Protein AF-A0A1Y3A1A3-F1 (afdb_monomer_lite)

Sequence (144 aa):
MNHFTDAELQTLSAEIDQQLSELANDPANDGITKRTGHTPKTIPSKQKQQLEQVIEQDLGIKEPADSFMKKFARAAKQDLCQEGGVLYGQWKKYGDLENEEMLKTFSGILIGMGISNALLATAVVAVSVIVIHIGIKAFCEDCQ

Secondary structure (DSSP, 8-state):
---S-HHHHHHHHHHHHHHHHHHHS-TTTHHHHHHH-----S--HHHHHHHHHHIIIII-----HHHHHHHHHHHHIIIIISTT-HHHHHHHHHSS--HHHHHHHHHHHHHHTT--HHHHHHHHHHHHHHHHHH-HHHHHHTT-

pLDDT: mean 84.51, std 13.85, range [40.34, 95.81]

Foldseek 3Di:
DALDDPVLLVVLLVVLVVVLVVLVPDPVNVVPCPPDVAQPPDQDPVLQVLQQVQCCVQVVDRDGPVRVLLVLLLLCCQQQPDDPHVNVVVCVVPVDGDSSVLLRSSLVSVVVVRRDSVSSSSNSSSSSSRPVRSDSVNSNVSND

Radius of gyration: 14.53 Å; chains: 1; bounding box: 37×38×35 Å

Structure (mmCIF, N/CA/C/O backbone):
data_AF-A0A1Y3A1A3-F1
#
_entry.id   AF-A0A1Y3A1A3-F1
#
loop_
_atom_site.group_PDB
_atom_site.id
_atom_site.type_symbol
_atom_site.label_atom_id
_atom_site.label_alt_id
_atom_site.label_comp_id
_atom_site.label_asym_id
_atom_site.label_entity_id
_atom_site.label_seq_id
_atom_site.pdbx_PDB_ins_code
_atom_site.Cartn_x
_atom_site.Cartn_y
_atom_site.Cartn_z
_atom_site.occupancy
_atom_site.B_iso_or_equiv
_atom_site.auth_seq_id
_atom_site.auth_comp_id
_atom_site.auth_asym_id
_atom_site.auth_atom_id
_atom_site.pdbx_PDB_model_num
ATOM 1 N N . MET A 1 1 ? 7.836 -8.201 -12.077 1.00 53.16 1 MET A N 1
ATOM 2 C CA . MET A 1 1 ? 9.214 -7.714 -11.836 1.00 53.16 1 MET A CA 1
ATOM 3 C C . MET A 1 1 ? 9.279 -7.291 -10.384 1.00 53.16 1 MET A C 1
ATOM 5 O O . MET A 1 1 ? 8.281 -6.777 -9.904 1.00 53.16 1 MET A O 1
ATOM 9 N N . ASN A 1 2 ? 10.381 -7.553 -9.682 1.00 66.12 2 ASN A N 1
ATOM 10 C CA . ASN A 1 2 ? 10.548 -7.044 -8.323 1.00 66.12 2 ASN A CA 1
ATOM 11 C C . ASN A 1 2 ? 11.029 -5.589 -8.418 1.00 66.12 2 ASN A C 1
ATOM 13 O O . ASN A 1 2 ? 12.058 -5.336 -9.045 1.00 66.12 2 ASN A O 1
ATOM 17 N N . HIS A 1 3 ? 10.242 -4.650 -7.896 1.00 83.06 3 HIS A N 1
ATOM 18 C CA . HIS A 1 3 ? 10.527 -3.212 -7.978 1.00 83.06 3 HIS A CA 1
ATOM 19 C C . HIS A 1 3 ? 11.403 -2.711 -6.827 1.00 83.06 3 HIS A C 1
ATOM 21 O O . HIS A 1 3 ? 11.904 -1.592 -6.886 1.00 83.06 3 HIS A O 1
ATOM 27 N N . PHE A 1 4 ? 11.611 -3.563 -5.826 1.00 88.06 4 PHE A N 1
ATOM 28 C CA . PHE A 1 4 ? 12.457 -3.323 -4.672 1.00 88.06 4 PHE A CA 1
ATOM 29 C C . PHE A 1 4 ? 13.551 -4.388 -4.609 1.00 88.06 4 PHE A C 1
ATOM 31 O O . PHE A 1 4 ? 13.387 -5.509 -5.091 1.00 88.06 4 PHE A O 1
ATOM 38 N N . THR A 1 5 ? 14.681 -4.044 -4.011 1.00 90.06 5 THR A N 1
ATOM 39 C CA . THR A 1 5 ? 15.694 -5.017 -3.597 1.00 90.06 5 THR A CA 1
ATOM 40 C C . THR A 1 5 ? 15.195 -5.840 -2.408 1.00 90.06 5 THR A C 1
ATOM 42 O O . THR A 1 5 ? 14.289 -5.424 -1.689 1.00 90.06 5 THR A O 1
ATOM 45 N N . ASP A 1 6 ? 15.812 -6.992 -2.148 1.00 89.69 6 ASP A N 1
ATOM 46 C CA . ASP A 1 6 ? 15.429 -7.840 -1.008 1.00 89.69 6 ASP A CA 1
ATOM 47 C C . ASP A 1 6 ? 15.576 -7.103 0.339 1.00 89.69 6 ASP A C 1
ATOM 49 O O . ASP A 1 6 ? 14.746 -7.250 1.232 1.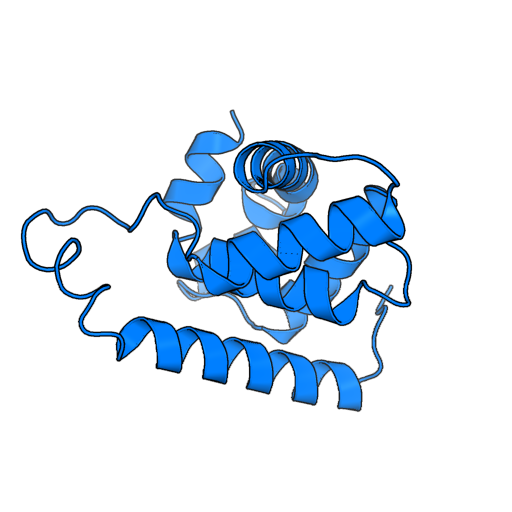00 89.69 6 ASP A O 1
ATOM 53 N N . ALA A 1 7 ? 16.590 -6.240 0.471 1.00 89.62 7 ALA A N 1
ATOM 54 C CA . ALA A 1 7 ? 16.787 -5.415 1.665 1.00 89.62 7 ALA A CA 1
ATOM 55 C C . ALA A 1 7 ? 15.687 -4.348 1.835 1.00 89.62 7 ALA A C 1
ATOM 57 O O . ALA A 1 7 ? 15.241 -4.074 2.953 1.00 89.62 7 ALA A O 1
ATOM 58 N N . GLU A 1 8 ? 15.228 -3.753 0.731 1.00 91.56 8 GLU A N 1
ATOM 59 C CA . GLU A 1 8 ? 14.098 -2.820 0.746 1.00 91.56 8 GLU A CA 1
ATOM 60 C C . GLU A 1 8 ? 12.794 -3.545 1.077 1.00 91.56 8 GLU A C 1
ATOM 62 O O . GLU A 1 8 ? 12.040 -3.056 1.909 1.00 91.56 8 GLU A O 1
ATOM 67 N N . LEU A 1 9 ? 12.553 -4.734 0.514 1.00 91.44 9 LEU A N 1
ATOM 68 C CA . LEU A 1 9 ? 11.376 -5.542 0.846 1.00 91.44 9 LEU A CA 1
ATOM 69 C C . LEU A 1 9 ? 11.304 -5.861 2.341 1.00 91.44 9 LEU A C 1
ATOM 71 O O . LEU A 1 9 ? 10.253 -5.679 2.949 1.00 91.44 9 LEU A O 1
ATOM 75 N N . GLN A 1 10 ? 12.421 -6.262 2.951 1.00 91.69 10 GLN A N 1
ATOM 76 C CA . GLN A 1 10 ? 12.480 -6.516 4.393 1.00 91.69 10 GLN A CA 1
ATOM 77 C C . GLN A 1 10 ? 12.182 -5.256 5.210 1.00 91.69 10 GLN A C 1
ATOM 79 O O . GLN A 1 10 ? 11.430 -5.307 6.184 1.00 91.69 10 GLN A O 1
ATOM 84 N N . THR A 1 11 ? 12.741 -4.118 4.797 1.00 94.62 11 THR A N 1
ATOM 85 C CA . THR A 1 11 ? 12.523 -2.833 5.473 1.00 94.62 11 THR A CA 1
ATOM 86 C C . THR A 1 11 ? 11.059 -2.402 5.386 1.00 94.62 11 THR A C 1
ATOM 88 O O . THR A 1 11 ? 10.454 -2.059 6.399 1.00 94.62 11 THR A O 1
ATOM 91 N N . LEU A 1 12 ? 10.468 -2.470 4.194 1.00 94.69 12 LEU A N 1
ATOM 92 C CA . LEU A 1 12 ? 9.078 -2.086 3.958 1.00 94.69 12 LEU A CA 1
ATOM 93 C C . LEU A 1 12 ? 8.098 -3.057 4.627 1.00 94.69 12 LEU A C 1
ATOM 95 O O . LEU A 1 12 ? 7.069 -2.626 5.137 1.00 94.69 12 LEU A O 1
ATOM 99 N N . SER A 1 13 ? 8.425 -4.352 4.680 1.00 92.94 13 SER A N 1
ATOM 100 C CA . SER A 1 13 ? 7.646 -5.340 5.432 1.00 92.94 13 SER A CA 1
ATOM 101 C C . SER A 1 13 ? 7.608 -4.990 6.918 1.00 92.94 13 SER A C 1
ATOM 103 O O . SER A 1 13 ? 6.532 -4.946 7.509 1.00 92.94 13 SER A O 1
ATOM 105 N N . ALA A 1 14 ? 8.764 -4.681 7.512 1.00 93.44 14 ALA A N 1
ATOM 106 C CA . ALA A 1 14 ? 8.833 -4.263 8.909 1.00 93.44 14 ALA A CA 1
ATOM 107 C C . ALA A 1 14 ? 8.062 -2.954 9.159 1.00 93.44 14 ALA A C 1
ATOM 109 O O . ALA A 1 14 ? 7.442 -2.792 10.209 1.00 93.44 14 ALA A O 1
ATOM 110 N N . GLU A 1 15 ? 8.062 -2.032 8.191 1.00 94.81 15 GLU A N 1
ATOM 111 C CA . GLU A 1 15 ? 7.278 -0.799 8.275 1.00 94.81 15 GLU A CA 1
ATOM 112 C C . GLU A 1 15 ? 5.764 -1.070 8.256 1.00 94.81 15 GLU A C 1
ATOM 114 O O . GLU A 1 15 ? 5.032 -0.477 9.052 1.00 94.81 15 GLU A O 1
ATOM 119 N N . ILE A 1 16 ? 5.289 -1.986 7.403 1.00 93.00 16 ILE A N 1
ATOM 120 C CA . ILE A 1 16 ? 3.883 -2.424 7.387 1.00 93.00 16 ILE A CA 1
ATOM 121 C C . ILE A 1 16 ? 3.497 -2.997 8.755 1.00 93.00 16 ILE A C 1
ATOM 123 O O . ILE A 1 16 ? 2.512 -2.549 9.348 1.00 93.00 16 ILE A O 1
ATOM 127 N N . ASP A 1 17 ? 4.297 -3.924 9.288 1.00 92.50 17 ASP A N 1
ATOM 128 C CA . ASP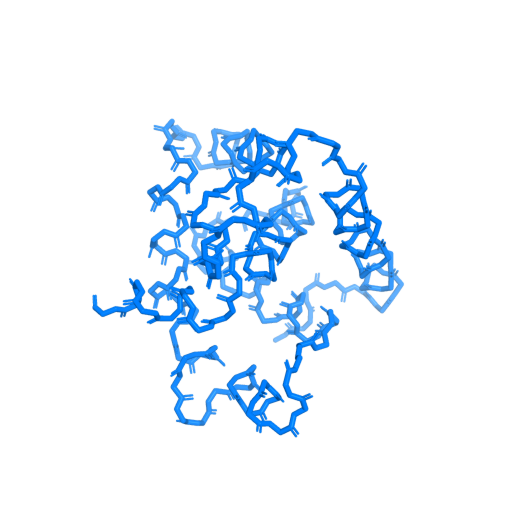 A 1 17 ? 4.043 -4.559 10.587 1.00 92.50 17 ASP A CA 1
ATOM 129 C C . ASP A 1 17 ? 4.007 -3.534 11.725 1.00 92.50 17 ASP A C 1
ATOM 131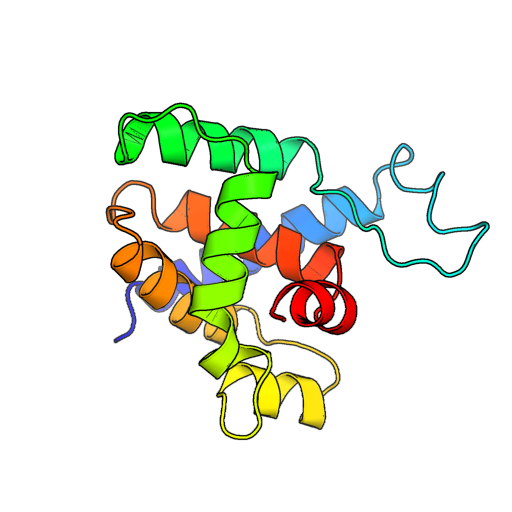 O O . ASP A 1 17 ? 3.118 -3.564 12.584 1.00 92.50 17 ASP A O 1
ATOM 135 N N . GLN A 1 18 ? 4.942 -2.580 11.715 1.00 93.25 18 GLN A N 1
ATOM 136 C CA . GLN A 1 18 ? 4.970 -1.496 12.687 1.00 93.25 18 GLN A CA 1
ATOM 137 C C . GLN A 1 18 ? 3.692 -0.652 12.611 1.00 93.25 18 GLN A C 1
ATOM 139 O O . GLN A 1 18 ? 3.061 -0.411 13.640 1.00 93.25 18 GLN A O 1
ATOM 144 N N . GLN A 1 19 ? 3.284 -0.215 11.417 1.00 93.25 19 GLN A N 1
ATOM 145 C CA . GLN A 1 19 ? 2.098 0.629 11.257 1.00 93.25 19 GLN A CA 1
ATOM 146 C C . GLN A 1 19 ? 0.801 -0.110 11.620 1.00 93.25 19 GLN A C 1
ATOM 148 O O . GLN A 1 19 ? -0.100 0.489 12.209 1.00 93.25 19 GLN A O 1
ATOM 153 N N . LEU A 1 20 ? 0.699 -1.408 11.329 1.00 89.75 20 LEU A N 1
ATOM 154 C CA . LEU A 1 20 ? -0.432 -2.232 11.764 1.00 89.75 20 LEU A CA 1
ATOM 155 C C . LEU A 1 20 ? -0.472 -2.389 13.286 1.00 89.75 20 LEU A C 1
ATOM 157 O O . LEU A 1 20 ? -1.542 -2.288 13.886 1.00 89.75 20 LEU A O 1
ATOM 161 N N . SER A 1 21 ? 0.687 -2.584 13.918 1.00 88.94 21 SER A N 1
ATOM 162 C CA . SER A 1 21 ? 0.803 -2.636 15.376 1.00 88.94 21 SER A CA 1
ATOM 163 C C . SER A 1 21 ? 0.409 -1.303 16.021 1.00 88.94 21 SER A C 1
ATOM 165 O O . SER A 1 21 ? -0.348 -1.289 16.991 1.00 88.94 21 SER A O 1
ATOM 167 N N . GLU A 1 22 ? 0.842 -0.171 15.457 1.00 88.44 22 GLU A N 1
ATOM 168 C CA . GLU A 1 22 ? 0.411 1.168 15.887 1.00 88.44 22 GLU A CA 1
ATOM 169 C C . GLU A 1 22 ? -1.121 1.301 15.824 1.00 88.44 22 GLU A C 1
ATOM 171 O O . GLU A 1 22 ? -1.737 1.727 16.799 1.00 88.44 22 GLU A O 1
ATOM 176 N N . LEU A 1 23 ? -1.748 0.869 14.723 1.00 86.25 23 LEU A N 1
ATOM 177 C CA . LEU A 1 23 ? -3.206 0.916 14.549 1.00 86.25 23 LEU A CA 1
ATOM 178 C C . LEU A 1 23 ? -3.968 0.002 15.513 1.00 86.25 23 LEU A C 1
ATOM 180 O O . LEU A 1 23 ? -5.072 0.353 15.932 1.00 86.25 23 LEU A O 1
ATOM 184 N N . ALA A 1 24 ? -3.414 -1.165 15.845 1.00 81.62 24 ALA A N 1
ATOM 185 C CA . ALA A 1 24 ? -4.020 -2.106 16.785 1.00 81.62 24 ALA A CA 1
ATOM 186 C C . ALA A 1 24 ? -3.970 -1.600 18.235 1.00 81.62 24 ALA A C 1
ATOM 188 O O . ALA A 1 24 ? -4.839 -1.938 19.037 1.00 81.62 24 ALA A O 1
ATOM 189 N N . ASN A 1 25 ? -2.966 -0.785 18.562 1.00 79.50 25 ASN A N 1
ATOM 190 C CA . ASN A 1 25 ? -2.771 -0.210 19.891 1.00 79.50 25 ASN A CA 1
ATOM 191 C C . ASN A 1 25 ? -3.352 1.208 20.032 1.00 79.50 25 ASN A C 1
ATOM 193 O O . ASN A 1 25 ? -3.261 1.787 21.115 1.00 79.50 25 ASN A O 1
ATOM 197 N N . ASP A 1 26 ? -3.947 1.772 18.976 1.00 72.88 26 ASP A N 1
ATOM 198 C CA . ASP A 1 26 ? -4.569 3.093 19.023 1.00 72.88 26 ASP A CA 1
ATOM 199 C C . ASP A 1 26 ? -5.937 3.027 19.742 1.00 72.88 26 ASP A C 1
ATOM 201 O O . ASP A 1 26 ? -6.893 2.434 19.223 1.00 72.88 26 ASP A O 1
ATOM 205 N N . PRO A 1 27 ? -6.086 3.663 20.922 1.00 60.91 27 PRO A N 1
ATOM 206 C CA . PRO A 1 27 ? -7.344 3.673 21.665 1.00 60.91 27 PRO A CA 1
ATOM 207 C C . PRO A 1 27 ? -8.484 4.395 20.927 1.00 60.91 27 PRO A C 1
ATOM 209 O O . PRO A 1 27 ? -9.650 4.160 21.245 1.00 60.91 27 PRO A O 1
ATOM 212 N N . ALA A 1 28 ? -8.188 5.242 19.931 1.00 60.28 28 ALA A N 1
ATOM 213 C CA . ALA A 1 28 ? -9.200 5.842 19.060 1.00 60.28 28 ALA A CA 1
ATOM 214 C C . ALA A 1 28 ? -9.790 4.836 18.053 1.00 60.28 28 ALA A C 1
ATOM 216 O O . ALA A 1 28 ? -10.903 5.035 17.565 1.00 60.28 28 ALA A O 1
ATOM 217 N N . ASN A 1 29 ? -9.082 3.736 17.781 1.00 57.62 29 ASN A N 1
ATOM 218 C CA . ASN A 1 29 ? -9.505 2.664 16.878 1.00 57.62 29 ASN A CA 1
ATOM 219 C C . ASN A 1 29 ? -10.330 1.577 17.604 1.00 57.62 29 ASN A C 1
ATOM 221 O O . ASN A 1 29 ? -11.183 0.911 17.015 1.00 57.62 29 ASN A O 1
ATOM 225 N N . ASP A 1 30 ? -10.140 1.456 18.922 1.00 45.50 30 ASP A N 1
ATOM 226 C CA . ASP A 1 30 ? -10.794 0.479 19.810 1.00 45.50 30 ASP A CA 1
ATOM 227 C C . ASP A 1 30 ? -12.304 0.776 20.038 1.00 45.50 30 ASP A C 1
ATOM 229 O O . ASP A 1 30 ? -13.051 -0.032 20.598 1.00 45.50 30 ASP A O 1
ATOM 233 N N . GLY A 1 31 ? -12.789 1.937 19.570 1.00 42.97 31 GLY A N 1
ATOM 234 C CA . GLY A 1 31 ? -14.179 2.385 19.714 1.00 42.97 31 GLY A CA 1
ATOM 235 C C . GLY A 1 31 ? -15.183 1.792 18.713 1.00 42.97 31 GLY A C 1
ATOM 236 O O . GLY A 1 31 ? -16.380 1.764 19.009 1.00 42.97 31 GLY A O 1
ATOM 237 N N . ILE A 1 32 ? -14.733 1.297 17.551 1.00 45.75 32 ILE A N 1
ATOM 238 C CA . ILE A 1 32 ? -15.621 0.780 16.484 1.00 45.75 32 ILE A CA 1
ATOM 239 C C . ILE A 1 32 ? -15.652 -0.758 16.463 1.00 45.75 32 ILE A C 1
ATOM 241 O O . ILE A 1 32 ? -16.704 -1.362 16.231 1.00 45.75 32 ILE A O 1
ATOM 245 N N . THR A 1 33 ? -14.536 -1.412 16.783 1.00 44.56 33 THR A N 1
ATOM 246 C CA . THR A 1 33 ? -14.350 -2.864 16.622 1.00 44.56 33 THR A CA 1
ATOM 247 C C . THR A 1 33 ? -14.993 -3.707 17.727 1.00 44.56 33 THR A C 1
ATOM 249 O O . THR A 1 33 ? -15.513 -4.786 17.443 1.00 44.56 33 THR A O 1
ATOM 252 N N . LYS A 1 34 ? -15.066 -3.227 18.978 1.00 40.34 34 LYS A N 1
ATOM 253 C CA . LYS A 1 34 ? -15.591 -4.039 20.099 1.00 40.34 34 LYS A CA 1
ATOM 254 C C . LYS A 1 34 ? -17.115 -4.198 20.154 1.00 40.34 34 LYS A C 1
ATOM 256 O O . LYS A 1 34 ? -17.591 -5.048 20.902 1.00 40.34 34 LYS A O 1
ATOM 261 N N . ARG A 1 35 ? -17.904 -3.416 19.403 1.00 41.47 35 ARG A N 1
ATOM 262 C CA . ARG A 1 35 ? -19.378 -3.405 19.558 1.00 41.47 35 ARG A CA 1
ATOM 263 C C . ARG A 1 35 ? -20.199 -3.985 18.412 1.00 41.47 35 ARG A C 1
ATOM 265 O O . ARG A 1 35 ? -21.382 -4.218 18.633 1.00 41.47 35 ARG A O 1
ATOM 272 N N . THR A 1 36 ? -19.642 -4.221 17.221 1.00 41.06 36 THR A N 1
ATOM 273 C CA . THR A 1 36 ? -20.496 -4.532 16.053 1.00 41.06 36 THR A CA 1
ATOM 274 C C . THR A 1 36 ? -20.027 -5.655 15.131 1.00 41.06 36 THR A C 1
ATOM 276 O O . THR A 1 36 ? -20.755 -5.963 14.191 1.00 41.06 36 THR A O 1
ATOM 279 N N . GLY A 1 37 ? -18.872 -6.294 15.355 1.00 44.56 37 GLY A N 1
ATOM 280 C CA . GLY A 1 37 ? -18.395 -7.368 14.465 1.00 44.56 37 GLY A CA 1
ATOM 281 C C . GLY A 1 37 ? -18.177 -6.926 13.009 1.00 44.56 37 GLY A C 1
ATOM 282 O O . GLY A 1 37 ? -18.090 -7.768 12.121 1.00 44.56 37 GLY A O 1
ATOM 283 N N . HIS A 1 38 ? -18.115 -5.615 12.761 1.00 45.53 38 HIS A N 1
ATOM 284 C CA . HIS A 1 38 ? -17.840 -5.036 11.455 1.00 45.53 38 HIS A CA 1
ATOM 285 C C . HIS A 1 38 ? -16.344 -4.750 11.341 1.00 45.53 38 HIS A C 1
ATOM 287 O O . HIS A 1 38 ? -15.752 -4.138 12.232 1.00 45.53 38 HIS A O 1
ATOM 293 N N . THR A 1 39 ? -15.741 -5.189 10.238 1.00 54.38 39 THR A N 1
ATOM 294 C CA . THR A 1 39 ? -14.401 -4.756 9.846 1.00 54.38 39 THR A CA 1
ATOM 295 C C . THR A 1 39 ? -14.375 -3.230 9.692 1.00 54.38 39 THR A C 1
ATOM 297 O O . THR A 1 39 ? -15.364 -2.653 9.219 1.00 54.38 39 THR A O 1
ATOM 300 N N . PRO A 1 40 ? -13.285 -2.549 10.088 1.00 60.19 40 PRO A N 1
ATOM 301 C CA . PRO A 1 40 ? -13.139 -1.119 9.852 1.00 60.19 40 PRO A CA 1
ATOM 302 C C . PRO A 1 40 ? -13.235 -0.841 8.347 1.00 60.19 40 PRO A C 1
ATOM 304 O O . PRO A 1 40 ? -12.362 -1.226 7.582 1.00 60.19 40 PRO A O 1
ATOM 307 N N . LYS A 1 41 ? -14.308 -0.189 7.889 1.00 65.19 41 LYS A N 1
ATOM 308 C CA . LYS A 1 41 ? -14.454 0.205 6.472 1.00 65.19 41 LYS A CA 1
ATOM 309 C C . LYS A 1 41 ? -13.738 1.516 6.138 1.00 65.19 41 LYS A C 1
ATOM 311 O O . LYS A 1 41 ? -13.841 2.011 5.022 1.00 65.19 41 LYS A O 1
ATOM 316 N N . THR A 1 42 ? -13.073 2.121 7.114 1.00 80.75 42 THR A N 1
ATOM 317 C CA . THR A 1 42 ? -12.484 3.454 7.001 1.00 80.75 42 THR A CA 1
ATOM 318 C C . THR A 1 42 ? -10.974 3.374 6.864 1.00 80.75 42 THR A C 1
ATOM 320 O O . THR A 1 42 ? -10.311 2.706 7.653 1.00 80.75 42 THR A O 1
ATOM 323 N N . ILE A 1 43 ? -10.435 4.115 5.896 1.00 85.31 43 ILE A N 1
ATOM 324 C CA . ILE A 1 43 ? -8.995 4.331 5.739 1.00 85.31 43 ILE A CA 1
ATOM 3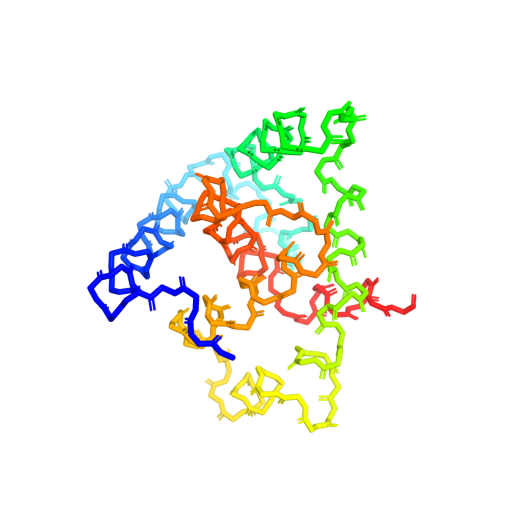25 C C . ILE A 1 43 ? -8.466 5.044 6.996 1.00 85.31 43 ILE A C 1
ATOM 327 O O . ILE A 1 43 ? -9.008 6.100 7.348 1.00 85.31 43 ILE A O 1
ATOM 331 N N . PRO A 1 44 ? -7.418 4.534 7.669 1.00 88.31 44 PRO A N 1
ATOM 332 C CA . PRO A 1 44 ? -6.870 5.220 8.827 1.00 88.31 44 PRO A CA 1
ATOM 333 C C . PRO A 1 44 ? -6.210 6.550 8.438 1.00 88.31 44 PRO A C 1
ATOM 335 O O . PRO A 1 44 ? -5.620 6.695 7.365 1.00 88.31 44 PRO A O 1
ATOM 338 N N . SER A 1 45 ? -6.302 7.542 9.327 1.00 88.75 45 SER A N 1
ATOM 339 C CA . SER A 1 45 ? -5.942 8.938 9.036 1.00 88.75 45 SER A CA 1
ATOM 340 C C . SER A 1 45 ? -4.502 9.122 8.548 1.00 88.75 45 SER A C 1
ATOM 342 O O . SER A 1 45 ? -4.266 9.932 7.654 1.00 88.75 45 SER A O 1
ATOM 344 N N . LYS A 1 46 ? -3.548 8.360 9.104 1.00 90.44 46 LYS A N 1
ATOM 345 C CA . LYS A 1 46 ? -2.128 8.414 8.720 1.00 90.44 46 LYS A CA 1
ATOM 346 C C . LYS A 1 46 ? -1.941 7.978 7.266 1.00 90.44 46 LYS A C 1
ATOM 348 O O . LYS A 1 46 ? -1.400 8.739 6.468 1.00 90.44 46 LYS A O 1
ATOM 353 N N . GLN A 1 47 ? -2.465 6.809 6.903 1.00 93.75 47 GLN A N 1
ATOM 354 C CA . GLN A 1 47 ? -2.357 6.280 5.543 1.00 93.75 47 GLN A CA 1
ATOM 355 C C . GLN A 1 47 ? -3.159 7.120 4.546 1.00 93.75 47 GLN A C 1
ATOM 357 O O . GLN A 1 47 ? -2.699 7.330 3.427 1.00 93.75 47 GLN A O 1
ATOM 362 N N . LYS A 1 48 ? -4.307 7.677 4.959 1.00 92.19 48 LYS A N 1
ATOM 363 C CA . LYS A 1 48 ? -5.064 8.642 4.151 1.00 92.19 48 LYS A CA 1
ATOM 364 C C . LYS A 1 48 ? -4.207 9.847 3.760 1.00 92.19 48 LYS A C 1
ATOM 366 O O . LYS A 1 48 ? -4.109 10.162 2.579 1.00 92.19 48 LYS A O 1
ATOM 371 N N . GLN A 1 49 ? -3.572 10.492 4.740 1.00 92.56 49 GLN A N 1
ATOM 372 C CA . GLN A 1 49 ? -2.724 11.662 4.501 1.00 92.56 49 GLN A CA 1
ATOM 373 C C . GLN A 1 49 ? -1.505 11.321 3.640 1.00 92.56 49 GLN A C 1
ATOM 375 O O . GLN A 1 49 ? -1.193 12.068 2.718 1.00 92.56 49 GLN A O 1
ATOM 380 N N . GLN A 1 50 ? -0.839 10.195 3.916 1.00 93.56 50 GLN A N 1
ATOM 381 C CA . GLN A 1 50 ? 0.306 9.740 3.123 1.00 93.56 50 GLN A CA 1
ATOM 382 C C . GLN A 1 50 ? -0.082 9.517 1.660 1.00 93.56 50 GLN A C 1
ATOM 384 O O . GLN A 1 50 ? 0.611 9.982 0.759 1.00 93.56 50 GLN A O 1
ATOM 389 N N . LEU A 1 51 ? -1.208 8.845 1.418 1.00 92.88 51 LEU A N 1
ATOM 390 C CA . LEU A 1 51 ? -1.652 8.531 0.068 1.00 92.88 51 LEU A CA 1
ATOM 391 C C . LEU A 1 51 ? -2.065 9.791 -0.700 1.00 92.88 51 LEU A C 1
ATOM 393 O O . LEU A 1 51 ? -1.646 9.968 -1.838 1.00 92.88 51 LEU A O 1
ATOM 397 N N . GLU A 1 52 ? -2.816 10.700 -0.073 1.00 94.25 52 GLU A N 1
ATOM 398 C CA . GLU A 1 52 ? -3.194 11.986 -0.681 1.00 94.25 52 GLU A CA 1
ATOM 399 C C . GLU A 1 52 ? -1.967 12.844 -1.022 1.00 94.25 52 GLU A C 1
ATOM 401 O O . GLU A 1 52 ? -1.920 13.437 -2.099 1.00 94.25 52 GLU A O 1
ATOM 406 N N . GLN A 1 53 ? -0.946 12.860 -0.156 1.00 94.19 53 GLN A N 1
ATOM 407 C CA . GLN A 1 53 ? 0.318 13.547 -0.433 1.00 94.19 53 GLN A CA 1
ATOM 408 C C . GLN A 1 53 ? 1.056 12.938 -1.624 1.00 94.19 53 GLN A C 1
ATOM 410 O O . GLN A 1 53 ? 1.512 13.686 -2.486 1.00 94.19 53 GLN A O 1
ATOM 415 N N . VAL A 1 54 ? 1.156 11.607 -1.696 1.00 93.31 54 VAL A N 1
ATOM 416 C CA . VAL A 1 54 ? 1.794 10.938 -2.837 1.00 93.31 54 VAL A CA 1
ATOM 417 C C . VAL A 1 54 ? 1.050 11.260 -4.130 1.00 93.31 54 VAL A C 1
ATOM 419 O O . VAL A 1 54 ? 1.677 11.636 -5.114 1.00 93.31 54 VAL A O 1
ATOM 422 N N . ILE A 1 55 ? -0.280 11.169 -4.130 1.00 92.06 55 ILE A N 1
ATOM 423 C CA . ILE A 1 55 ? -1.088 11.453 -5.318 1.00 92.06 55 ILE A CA 1
ATOM 424 C C . ILE A 1 55 ? -0.894 12.903 -5.784 1.00 92.06 55 ILE A C 1
ATOM 426 O O . ILE A 1 55 ? -0.679 13.140 -6.972 1.00 92.06 55 ILE A O 1
ATOM 430 N N . GLU A 1 56 ? -0.926 13.872 -4.865 1.00 93.88 56 GLU A N 1
ATOM 431 C CA . GLU A 1 56 ? -0.724 15.280 -5.215 1.00 93.88 56 GLU A CA 1
ATOM 432 C C . GLU A 1 56 ? 0.688 15.542 -5.750 1.00 93.88 56 GLU A C 1
ATOM 434 O O . GLU A 1 56 ? 0.838 16.237 -6.755 1.00 93.88 56 GLU A O 1
ATOM 439 N N . GLN A 1 57 ? 1.715 14.978 -5.111 1.00 93.12 57 GLN A N 1
ATOM 440 C CA . GLN A 1 57 ? 3.111 15.199 -5.492 1.00 93.12 57 GLN A CA 1
ATOM 441 C C . GLN A 1 57 ? 3.485 14.523 -6.809 1.00 93.12 57 GLN A C 1
ATOM 443 O O . GLN A 1 57 ? 4.249 15.090 -7.587 1.00 93.12 57 GLN A O 1
ATOM 448 N N . ASP A 1 58 ? 2.963 13.325 -7.051 1.00 91.19 58 ASP A N 1
ATOM 449 C CA . ASP A 1 58 ? 3.422 12.480 -8.146 1.00 91.19 58 ASP A CA 1
ATOM 450 C C . ASP A 1 58 ? 2.541 12.586 -9.391 1.00 91.19 58 ASP A C 1
ATOM 452 O O . ASP A 1 58 ? 3.030 12.700 -10.513 1.00 91.19 58 ASP A O 1
ATOM 456 N N . LEU A 1 59 ? 1.221 12.607 -9.188 1.00 88.38 59 LEU A N 1
ATOM 457 C CA . LEU A 1 59 ? 0.242 12.675 -10.272 1.00 88.38 59 LEU A CA 1
ATOM 458 C C . LEU A 1 59 ? -0.211 14.115 -10.554 1.00 88.38 59 LEU A C 1
ATOM 460 O O . LEU A 1 59 ? -0.909 14.355 -11.540 1.00 88.38 59 LEU A O 1
ATOM 464 N N . GLY A 1 60 ? 0.153 15.079 -9.698 1.00 89.56 60 GLY A N 1
ATOM 465 C CA . GLY A 1 60 ? -0.217 16.489 -9.852 1.00 89.56 60 GLY A CA 1
ATOM 466 C C . GLY A 1 60 ? -1.717 16.758 -9.695 1.00 89.56 60 GLY A C 1
ATOM 467 O O . GLY A 1 60 ? -2.206 17.803 -10.130 1.00 89.56 60 GLY A O 1
ATOM 468 N N . ILE A 1 61 ? -2.465 15.818 -9.108 1.00 89.00 61 ILE A N 1
ATOM 469 C CA . ILE A 1 61 ? -3.915 15.912 -8.918 1.00 89.00 61 ILE A CA 1
ATOM 470 C C . ILE A 1 61 ? -4.274 15.864 -7.436 1.00 89.00 61 ILE A C 1
ATOM 472 O O . ILE A 1 61 ? -3.709 15.099 -6.664 1.00 89.00 61 ILE A O 1
ATOM 476 N N . LYS A 1 62 ? -5.283 16.642 -7.041 1.00 88.94 62 LYS A N 1
ATOM 477 C CA . LYS A 1 62 ? -5.909 16.512 -5.721 1.00 88.94 62 LYS A CA 1
ATOM 478 C C . LYS A 1 62 ? -7.025 15.484 -5.800 1.00 88.94 62 LYS A C 1
ATOM 480 O O . LYS A 1 62 ? -8.172 15.825 -6.083 1.00 88.94 62 LYS A O 1
ATOM 485 N N . GLU A 1 63 ? -6.672 14.223 -5.594 1.00 91.50 63 GLU A N 1
ATOM 486 C CA . GLU A 1 63 ? -7.624 13.119 -5.500 1.00 91.50 63 GLU A CA 1
ATOM 487 C C . GLU A 1 63 ? -7.729 12.621 -4.044 1.00 91.50 63 GLU A C 1
ATOM 489 O O . GLU A 1 63 ? -6.700 12.356 -3.426 1.00 91.50 63 GLU A O 1
ATOM 494 N N . PRO A 1 64 ? -8.949 12.455 -3.492 1.00 93.00 64 PRO A N 1
ATOM 495 C CA . PRO A 1 64 ? -9.138 11.852 -2.173 1.00 93.00 64 PRO A CA 1
ATOM 496 C C . PRO A 1 64 ? -8.652 10.399 -2.118 1.00 93.00 64 PRO A C 1
ATOM 498 O O . PRO A 1 64 ? -8.910 9.632 -3.053 1.00 93.00 64 PRO A O 1
ATOM 501 N N . ALA A 1 65 ? -8.077 9.984 -0.982 1.00 91.81 65 ALA A N 1
ATOM 502 C CA . ALA A 1 65 ? -7.592 8.610 -0.787 1.00 91.81 65 ALA A CA 1
ATOM 503 C C . ALA A 1 65 ? -8.665 7.551 -1.092 1.00 91.81 65 ALA A C 1
ATOM 505 O O . ALA A 1 65 ? -8.383 6.554 -1.749 1.00 91.81 65 ALA A O 1
ATOM 506 N N . ASP A 1 66 ? -9.915 7.785 -0.682 1.00 90.75 66 ASP A N 1
ATOM 507 C CA . ASP A 1 66 ? -11.039 6.871 -0.925 1.00 90.75 66 ASP A CA 1
ATOM 508 C C . ASP A 1 66 ? -11.305 6.643 -2.427 1.00 90.75 66 ASP A C 1
ATOM 510 O O . ASP A 1 66 ? -11.649 5.540 -2.855 1.00 90.75 66 ASP A O 1
ATOM 514 N N . SER A 1 67 ? -11.140 7.685 -3.250 1.00 91.38 67 SER A N 1
ATOM 515 C CA . SER A 1 67 ? -11.299 7.597 -4.709 1.00 91.38 67 SER A CA 1
ATOM 516 C C . SER A 1 67 ? -10.142 6.827 -5.339 1.00 91.38 67 SER A C 1
ATOM 518 O O . SER A 1 67 ? -10.361 5.935 -6.164 1.00 91.38 67 SER A O 1
ATOM 520 N N . PHE A 1 68 ? -8.917 7.112 -4.899 1.00 93.50 68 PHE A N 1
ATOM 521 C CA . PHE A 1 68 ? -7.736 6.396 -5.361 1.00 93.50 68 PHE A CA 1
ATOM 522 C C . PHE A 1 68 ? -7.795 4.910 -4.996 1.00 93.50 68 PHE A C 1
ATOM 524 O O . PHE A 1 68 ? -7.591 4.062 -5.862 1.00 93.50 68 PHE A O 1
ATOM 531 N N . MET A 1 69 ? -8.162 4.576 -3.755 1.00 93.25 69 MET A N 1
ATOM 532 C CA . MET A 1 69 ? -8.280 3.189 -3.300 1.00 93.25 69 MET A CA 1
ATOM 533 C C . MET A 1 69 ? -9.322 2.401 -4.097 1.00 93.25 69 MET A C 1
ATOM 535 O O . MET A 1 69 ? -9.104 1.224 -4.359 1.00 93.25 69 MET A O 1
ATOM 539 N N . LYS A 1 70 ? -10.401 3.034 -4.579 1.00 91.00 70 LYS A N 1
ATOM 540 C CA . LYS A 1 70 ? -11.353 2.390 -5.506 1.00 91.00 70 LYS A CA 1
ATOM 541 C C . LYS A 1 70 ? -10.731 2.068 -6.863 1.00 91.00 70 LYS A C 1
ATOM 543 O O . LYS A 1 70 ? -11.011 1.016 -7.436 1.00 91.00 70 LYS A O 1
ATOM 548 N N . LYS A 1 71 ? -9.897 2.959 -7.408 1.00 92.50 71 LYS A N 1
ATOM 549 C CA . LYS A 1 71 ? -9.159 2.689 -8.655 1.00 92.50 71 LYS A CA 1
ATOM 550 C C . LYS A 1 71 ? -8.132 1.581 -8.444 1.00 92.50 71 LYS A C 1
ATOM 552 O O . LYS A 1 71 ? -8.060 0.664 -9.257 1.00 92.50 71 LYS A O 1
ATOM 557 N N . PHE A 1 72 ? -7.407 1.642 -7.331 1.00 93.38 72 PHE A N 1
ATOM 558 C CA . PHE A 1 72 ? -6.452 0.620 -6.934 1.00 93.38 72 PHE A CA 1
ATOM 559 C C . PHE A 1 72 ? -7.133 -0.744 -6.763 1.00 93.38 72 PHE A C 1
ATOM 561 O O . PHE A 1 72 ? -6.667 -1.718 -7.334 1.00 93.38 72 PHE A O 1
ATOM 568 N N . ALA A 1 73 ? -8.285 -0.815 -6.091 1.00 91.06 73 ALA A N 1
ATOM 569 C CA . ALA A 1 73 ? -9.066 -2.043 -5.932 1.00 91.06 73 ALA A CA 1
ATOM 570 C C . ALA A 1 73 ? -9.442 -2.674 -7.279 1.00 91.06 73 ALA A C 1
ATOM 572 O O . ALA A 1 73 ? -9.267 -3.874 -7.485 1.00 91.06 73 ALA A O 1
ATOM 573 N N . ARG A 1 74 ? -9.872 -1.856 -8.248 1.00 91.25 74 ARG A N 1
ATOM 574 C CA . ARG A 1 74 ? -10.158 -2.323 -9.614 1.00 91.25 74 ARG A CA 1
ATOM 575 C C . ARG A 1 74 ? -8.918 -2.874 -10.313 1.00 91.25 74 ARG A C 1
ATOM 577 O O . ARG A 1 74 ? -9.029 -3.889 -10.993 1.00 91.25 74 ARG A O 1
ATOM 584 N N . ALA A 1 75 ? -7.766 -2.227 -10.145 1.00 91.62 75 ALA A N 1
ATOM 585 C CA . ALA A 1 75 ? -6.506 -2.680 -10.726 1.00 91.62 75 ALA A CA 1
ATOM 586 C C . ALA A 1 75 ? -5.979 -3.957 -10.043 1.00 91.62 75 ALA A C 1
ATOM 588 O O . ALA A 1 75 ? -5.531 -4.874 -10.719 1.00 91.62 75 ALA A O 1
ATOM 589 N N . ALA A 1 76 ? -6.122 -4.058 -8.720 1.00 91.44 76 ALA A N 1
ATOM 590 C CA . ALA A 1 76 ? -5.717 -5.204 -7.911 1.00 91.44 76 ALA A CA 1
ATOM 591 C C . ALA A 1 76 ? -6.682 -6.396 -8.000 1.00 91.44 76 ALA A C 1
ATOM 593 O O . ALA A 1 76 ? -6.361 -7.485 -7.528 1.00 91.44 76 ALA A O 1
ATOM 594 N N . LYS A 1 77 ? -7.873 -6.217 -8.587 1.00 90.94 77 LYS A N 1
ATOM 595 C CA . LYS A 1 77 ? -8.949 -7.220 -8.615 1.00 90.94 77 LYS A CA 1
ATOM 596 C C . LYS A 1 77 ? -8.481 -8.581 -9.125 1.00 90.94 77 LYS A C 1
ATOM 598 O O . LYS A 1 77 ? -8.855 -9.594 -8.539 1.00 90.94 77 LYS A O 1
ATOM 603 N N . GLN A 1 78 ? -7.698 -8.601 -10.203 1.00 89.12 78 GLN A N 1
ATOM 604 C CA . GLN A 1 78 ? -7.223 -9.847 -10.810 1.00 89.12 78 GLN A CA 1
ATOM 605 C C . GLN A 1 78 ? -6.260 -10.598 -9.886 1.00 89.12 78 GLN A C 1
ATOM 607 O O . GLN A 1 78 ? -6.393 -11.807 -9.726 1.00 89.12 78 GLN A O 1
ATOM 612 N N . ASP A 1 79 ? -5.349 -9.883 -9.227 1.00 89.62 79 ASP A N 1
ATOM 613 C CA . ASP A 1 79 ? -4.325 -10.488 -8.375 1.00 89.62 79 ASP A CA 1
ATOM 614 C C . ASP A 1 79 ? -4.832 -10.845 -6.971 1.00 89.62 79 ASP A C 1
ATOM 616 O O . ASP A 1 79 ? -4.399 -11.843 -6.390 1.00 89.62 79 ASP A O 1
ATOM 620 N N . LEU A 1 80 ? -5.754 -10.046 -6.424 1.00 88.19 80 LEU A N 1
ATOM 621 C CA . LEU A 1 80 ? -6.192 -10.133 -5.029 1.00 88.19 80 LEU A CA 1
ATOM 622 C C . LEU A 1 80 ? -7.565 -10.786 -4.839 1.00 88.19 80 LEU A C 1
ATOM 624 O O . LEU A 1 80 ? -7.773 -11.479 -3.846 1.00 88.19 80 LEU A O 1
ATOM 628 N N . CYS A 1 81 ? -8.504 -10.588 -5.767 1.00 87.56 81 CYS A N 1
ATOM 629 C CA . CYS A 1 81 ? -9.916 -10.921 -5.542 1.00 87.56 81 CYS A CA 1
ATOM 630 C C . CYS A 1 81 ? -10.458 -12.045 -6.433 1.00 87.56 81 CYS A C 1
ATOM 632 O O . CYS A 1 81 ? -11.582 -12.496 -6.213 1.00 87.56 81 CYS A O 1
ATOM 634 N N . GLN A 1 82 ? -9.715 -12.476 -7.454 1.00 89.62 82 GLN A N 1
ATOM 635 C CA . GLN A 1 82 ? -10.170 -13.475 -8.422 1.00 89.62 82 GLN A CA 1
ATOM 636 C C . GLN A 1 82 ? -9.406 -14.791 -8.305 1.00 89.62 82 GLN A C 1
ATOM 638 O O . GLN A 1 82 ? -8.213 -14.825 -8.003 1.00 89.62 82 GLN A O 1
ATOM 643 N N . GLU A 1 83 ? -10.101 -15.892 -8.603 1.00 83.94 83 GLU A N 1
ATOM 644 C CA . GLU A 1 83 ? -9.475 -17.207 -8.704 1.00 83.94 83 GLU A CA 1
ATOM 645 C C . GLU A 1 83 ? -8.379 -17.193 -9.776 1.00 83.94 83 GLU A C 1
ATOM 647 O O . GLU A 1 83 ? -8.631 -16.863 -10.933 1.00 83.94 83 GLU A O 1
ATOM 652 N N . GLY A 1 84 ? -7.155 -17.541 -9.372 1.00 83.19 84 GLY A N 1
ATOM 653 C CA . GLY A 1 84 ? -5.959 -17.472 -10.218 1.00 83.19 84 GLY A CA 1
ATOM 654 C C . GLY A 1 84 ? -5.022 -16.306 -9.893 1.00 83.19 84 GLY A C 1
ATOM 655 O O . GLY A 1 84 ? -3.872 -16.341 -10.322 1.00 83.19 84 GLY A O 1
ATOM 656 N N . GLY A 1 85 ? -5.465 -15.328 -9.096 1.00 86.69 85 GLY A N 1
ATOM 657 C CA . GLY A 1 85 ? -4.609 -14.262 -8.580 1.00 86.69 85 GLY A CA 1
ATOM 658 C C . GLY A 1 85 ? -3.590 -14.769 -7.556 1.00 86.69 85 GLY A C 1
ATOM 659 O O . GLY A 1 85 ? -3.893 -15.653 -6.745 1.00 86.69 85 GLY A O 1
ATOM 660 N N . VAL A 1 86 ? -2.377 -14.206 -7.579 1.00 86.44 86 VAL A N 1
ATOM 661 C CA . VAL A 1 86 ? -1.281 -14.605 -6.675 1.00 86.44 86 VAL A CA 1
ATOM 662 C C . VAL A 1 86 ? -1.681 -14.402 -5.212 1.00 86.44 86 VAL A C 1
ATOM 664 O O . VAL A 1 86 ? -1.595 -15.334 -4.408 1.00 86.44 86 VAL A O 1
ATOM 667 N N . LEU A 1 87 ? -2.196 -13.216 -4.879 1.00 88.94 87 LEU A N 1
ATOM 668 C CA . LEU A 1 87 ? -2.603 -12.874 -3.517 1.00 88.94 87 LEU A CA 1
ATOM 669 C C . LEU A 1 87 ? -3.913 -13.566 -3.125 1.00 88.94 87 LEU A C 1
ATOM 671 O O . LEU A 1 87 ? -4.053 -13.996 -1.981 1.00 88.94 87 LEU A O 1
ATOM 675 N N . TYR A 1 88 ? -4.839 -13.772 -4.070 1.00 88.19 88 TYR A N 1
ATOM 676 C CA . TYR A 1 88 ? -6.038 -14.579 -3.816 1.00 88.19 88 TYR A CA 1
ATOM 677 C C . TYR A 1 88 ? -5.673 -15.995 -3.349 1.00 88.19 88 TYR A C 1
ATOM 679 O O . TYR A 1 88 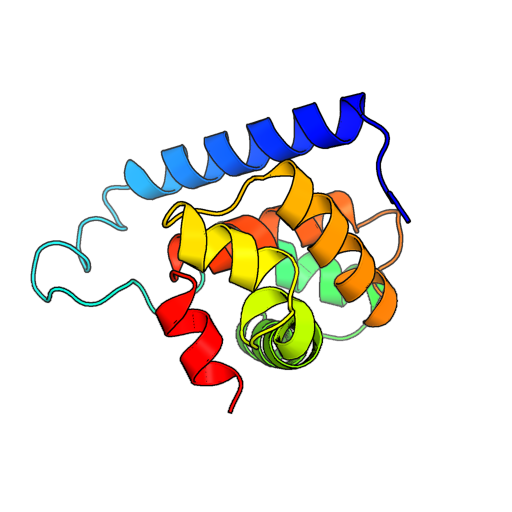? -6.215 -16.496 -2.362 1.00 88.19 88 TYR A O 1
ATOM 687 N N . GLY A 1 89 ? -4.729 -16.645 -4.041 1.00 85.94 89 GLY A N 1
ATOM 688 C CA . GLY A 1 89 ? -4.271 -17.989 -3.699 1.00 85.94 89 GLY A CA 1
ATOM 689 C C . GLY A 1 89 ? -3.661 -18.068 -2.299 1.00 85.94 89 GLY A C 1
ATOM 690 O O . GLY A 1 89 ? -3.946 -19.015 -1.562 1.00 85.94 89 GLY A O 1
ATOM 691 N N . GLN A 1 90 ? -2.867 -17.066 -1.915 1.00 86.44 90 GLN A N 1
ATOM 692 C CA . GLN A 1 90 ? -2.281 -16.976 -0.577 1.00 86.44 90 GLN A CA 1
ATOM 693 C C . GLN A 1 90 ? -3.340 -16.785 0.499 1.00 86.44 90 GLN A C 1
ATOM 695 O O . GLN A 1 90 ? -3.433 -17.608 1.411 1.00 86.44 90 GLN A O 1
ATOM 700 N N . TRP A 1 91 ? -4.190 -15.770 0.343 1.00 87.38 91 TRP A N 1
ATOM 701 C CA . TRP A 1 91 ? -5.254 -15.483 1.295 1.00 87.38 91 TRP A CA 1
ATOM 702 C C . TRP A 1 91 ? -6.177 -16.689 1.486 1.00 87.38 91 TRP A C 1
ATOM 704 O O . TRP A 1 91 ? -6.477 -17.083 2.611 1.00 87.38 91 TRP A O 1
ATOM 714 N N . LYS A 1 92 ? -6.564 -17.359 0.396 1.00 86.06 92 LYS A N 1
ATOM 715 C CA . LYS A 1 92 ? -7.420 -18.550 0.454 1.00 86.06 92 LYS A CA 1
ATOM 716 C C . LYS A 1 92 ? -6.739 -19.752 1.118 1.00 86.06 92 LYS A C 1
ATOM 718 O O . LYS A 1 92 ? -7.431 -20.621 1.648 1.00 86.06 92 LYS A O 1
ATOM 723 N N . LYS A 1 93 ? -5.407 -19.845 1.063 1.00 84.81 93 LYS A N 1
ATOM 724 C CA . LYS A 1 93 ? -4.641 -20.963 1.633 1.00 84.81 93 LYS A CA 1
ATOM 725 C C . LYS A 1 93 ? -4.268 -20.742 3.099 1.00 84.81 93 LYS A C 1
ATOM 727 O O . LYS A 1 93 ? -4.325 -21.695 3.871 1.00 84.81 93 LYS A O 1
ATOM 732 N N . TYR A 1 94 ? -3.877 -19.525 3.461 1.00 83.81 94 TYR A N 1
ATOM 733 C CA . TYR A 1 94 ? -3.287 -19.213 4.766 1.00 83.81 94 TYR A CA 1
ATOM 734 C C . TYR A 1 94 ? -4.167 -18.311 5.635 1.00 83.81 94 TYR A C 1
ATOM 736 O O . TYR A 1 94 ? -3.924 -18.204 6.831 1.00 83.81 94 TYR A O 1
ATOM 744 N N . GLY A 1 95 ? -5.203 -17.694 5.062 1.00 79.12 95 GLY A N 1
ATOM 745 C CA . GLY A 1 95 ? -6.040 -16.711 5.752 1.00 79.12 95 GLY A CA 1
ATOM 746 C C . GLY A 1 95 ? -5.378 -15.342 5.917 1.00 79.12 95 GLY A C 1
ATOM 747 O O . GLY A 1 95 ? -5.990 -14.457 6.506 1.00 79.12 95 GLY A O 1
ATOM 748 N N . ASP A 1 96 ? -4.172 -15.168 5.379 1.00 80.69 96 ASP A N 1
ATOM 749 C CA . ASP A 1 96 ? -3.345 -13.971 5.506 1.00 80.69 96 ASP A CA 1
ATOM 750 C C . ASP A 1 96 ? -2.542 -13.731 4.216 1.00 80.69 96 ASP A C 1
ATOM 752 O O . ASP A 1 96 ? -2.494 -14.605 3.339 1.00 80.69 96 ASP A O 1
ATOM 756 N N . LEU A 1 97 ? -1.938 -12.551 4.095 1.00 86.06 97 LEU A N 1
ATOM 757 C CA . LEU A 1 97 ? -1.070 -12.172 2.984 1.00 86.06 97 LEU A CA 1
ATOM 758 C C . LEU A 1 97 ? 0.353 -11.941 3.470 1.00 86.06 97 LEU A C 1
ATOM 760 O O . LEU A 1 97 ? 0.590 -11.227 4.437 1.00 86.06 97 LEU A O 1
ATOM 764 N N . GLU A 1 98 ? 1.314 -12.499 2.745 1.00 88.69 98 GLU A N 1
ATOM 765 C CA . GLU A 1 98 ? 2.718 -12.248 3.029 1.00 88.69 98 GLU A CA 1
ATOM 766 C C . GLU A 1 98 ? 3.096 -10.835 2.567 1.00 88.69 98 GLU A C 1
ATOM 768 O O . GLU A 1 98 ? 2.879 -10.472 1.405 1.00 88.69 98 GLU A O 1
ATOM 773 N N . ASN A 1 99 ? 3.675 -10.038 3.470 1.00 88.94 99 ASN A N 1
ATOM 774 C CA . ASN A 1 99 ? 4.049 -8.649 3.196 1.00 88.94 99 ASN A CA 1
ATOM 775 C C . ASN A 1 99 ? 4.927 -8.513 1.948 1.00 88.94 99 ASN A C 1
ATOM 777 O O . ASN A 1 99 ? 4.680 -7.635 1.127 1.00 88.94 99 ASN A O 1
ATOM 781 N N . GLU A 1 100 ? 5.907 -9.397 1.748 1.00 88.50 100 GLU A N 1
ATOM 782 C CA . GLU A 1 100 ? 6.772 -9.343 0.565 1.00 88.50 100 GLU A CA 1
ATOM 783 C C . GLU A 1 100 ? 6.000 -9.516 -0.747 1.00 88.50 100 GLU A C 1
ATOM 785 O O . GLU A 1 100 ? 6.264 -8.826 -1.733 1.00 88.50 100 GLU A O 1
ATOM 790 N N . GLU A 1 101 ? 5.029 -10.423 -0.774 1.00 88.69 101 GLU A N 1
ATOM 791 C CA . GLU A 1 101 ? 4.244 -10.713 -1.972 1.00 88.69 101 GLU A CA 1
ATOM 792 C C . GLU A 1 101 ? 3.215 -9.610 -2.238 1.00 88.69 101 GLU A C 1
ATOM 794 O O . GLU A 1 101 ? 2.999 -9.232 -3.397 1.00 88.69 101 GLU A O 1
ATOM 799 N N . MET A 1 102 ? 2.669 -8.994 -1.183 1.00 91.06 102 MET A N 1
ATOM 800 C CA . MET A 1 102 ? 1.905 -7.749 -1.306 1.00 91.06 102 MET A CA 1
ATOM 801 C C . MET A 1 102 ? 2.761 -6.620 -1.869 1.00 91.06 102 MET A C 1
ATOM 803 O O . MET A 1 102 ? 2.358 -5.994 -2.844 1.00 91.06 102 MET A O 1
ATOM 807 N N . LEU A 1 103 ? 3.956 -6.389 -1.324 1.00 93.06 103 LEU A N 1
ATOM 808 C CA . LEU A 1 103 ? 4.862 -5.337 -1.785 1.00 93.06 103 LEU A CA 1
ATOM 809 C C . LEU A 1 103 ? 5.210 -5.507 -3.269 1.00 93.06 103 LEU A C 1
ATOM 811 O O . LEU A 1 103 ? 5.140 -4.542 -4.032 1.00 93.06 103 LEU A O 1
ATOM 815 N N . LYS A 1 104 ? 5.521 -6.731 -3.713 1.00 91.69 104 LYS A N 1
ATOM 816 C CA . LYS A 1 104 ? 5.804 -7.037 -5.127 1.00 91.69 104 LYS A CA 1
ATOM 817 C C . LYS A 1 104 ? 4.590 -6.799 -6.026 1.00 91.69 104 LYS A C 1
ATOM 819 O O . LYS A 1 104 ? 4.724 -6.201 -7.092 1.00 91.69 104 LYS A O 1
ATOM 824 N N . THR A 1 105 ? 3.410 -7.245 -5.604 1.00 92.12 105 THR A N 1
ATOM 825 C CA . THR A 1 105 ? 2.184 -7.137 -6.408 1.00 92.12 105 THR A CA 1
ATOM 826 C C . THR A 1 105 ? 1.690 -5.690 -6.474 1.00 92.12 105 THR A C 1
ATOM 828 O O . THR A 1 105 ? 1.461 -5.140 -7.551 1.00 92.12 105 THR A O 1
ATOM 831 N N . PHE A 1 106 ? 1.571 -5.036 -5.320 1.00 94.50 106 PHE A N 1
ATOM 832 C CA . PHE A 1 106 ? 1.034 -3.685 -5.203 1.00 94.50 106 PHE A CA 1
ATOM 833 C C . PHE A 1 106 ? 1.970 -2.642 -5.805 1.00 94.50 106 PHE A C 1
ATOM 835 O O . PHE A 1 106 ? 1.480 -1.695 -6.413 1.00 94.50 106 PHE A O 1
ATOM 842 N N . SER A 1 107 ? 3.293 -2.823 -5.729 1.00 93.06 107 SER A N 1
ATOM 843 C CA . SER A 1 107 ? 4.229 -1.927 -6.422 1.00 93.06 107 SER A CA 1
ATOM 844 C C . SER A 1 107 ? 4.035 -1.944 -7.939 1.00 93.06 107 SER A C 1
ATOM 846 O O . SER A 1 107 ? 3.971 -0.880 -8.553 1.00 93.06 107 SER A O 1
ATOM 848 N N . GLY A 1 108 ? 3.849 -3.123 -8.542 1.00 92.75 108 GLY A N 1
ATOM 849 C CA . GLY A 1 108 ? 3.555 -3.242 -9.973 1.00 92.75 108 GLY A CA 1
ATOM 850 C C . GLY A 1 108 ? 2.246 -2.552 -10.366 1.00 92.75 108 GLY A C 1
ATOM 851 O O . GLY A 1 108 ? 2.197 -1.829 -11.362 1.00 92.75 108 GLY A O 1
ATOM 852 N N . ILE A 1 109 ? 1.200 -2.713 -9.549 1.00 93.38 109 ILE A N 1
ATOM 853 C CA . ILE A 1 109 ? -0.094 -2.050 -9.758 1.00 93.38 109 ILE A CA 1
ATOM 854 C C . ILE A 1 109 ? 0.044 -0.526 -9.650 1.00 93.38 109 ILE A C 1
ATOM 856 O O . ILE A 1 109 ? -0.447 0.194 -10.516 1.00 93.38 109 ILE A O 1
ATOM 860 N N . LEU A 1 110 ? 0.730 -0.026 -8.619 1.00 94.44 110 LEU A N 1
ATOM 861 C CA . LEU A 1 110 ? 0.912 1.409 -8.389 1.00 94.44 110 LEU A CA 1
ATOM 862 C C . LEU A 1 110 ? 1.719 2.070 -9.511 1.00 94.44 110 LEU A C 1
ATOM 864 O O . LEU A 1 110 ? 1.323 3.133 -9.988 1.00 94.44 110 LEU A O 1
ATOM 868 N N . ILE A 1 111 ? 2.771 1.415 -10.008 1.00 92.88 111 ILE A N 1
ATOM 869 C CA . ILE A 1 111 ? 3.494 1.869 -11.206 1.00 92.88 111 ILE A CA 1
ATOM 870 C C . ILE A 1 111 ? 2.560 1.896 -12.421 1.00 92.88 111 ILE A C 1
ATOM 872 O O . ILE A 1 111 ? 2.551 2.871 -13.171 1.00 92.88 111 ILE A O 1
ATOM 876 N N . GLY A 1 112 ? 1.731 0.863 -12.607 1.00 91.62 112 GLY A N 1
ATOM 877 C CA . GLY A 1 112 ? 0.722 0.828 -13.671 1.00 91.62 112 GLY A CA 1
ATOM 878 C C . GLY A 1 112 ? -0.317 1.953 -13.573 1.00 91.62 112 GLY A C 1
ATOM 879 O O . GLY A 1 112 ? -0.854 2.388 -14.591 1.00 91.62 112 GLY A O 1
ATOM 880 N N . MET A 1 113 ? -0.565 2.464 -12.365 1.00 92.06 113 MET A N 1
ATOM 881 C CA . MET A 1 113 ? -1.415 3.630 -12.103 1.00 92.06 113 MET A CA 1
ATOM 882 C C . MET A 1 113 ? -0.687 4.974 -12.266 1.00 92.06 113 MET A C 1
ATOM 884 O O . MET A 1 113 ? -1.323 6.020 -12.141 1.00 92.06 113 MET A O 1
ATOM 888 N N . GLY A 1 114 ? 0.612 4.956 -12.572 1.00 90.12 114 GLY A N 1
ATOM 889 C CA . GLY A 1 114 ? 1.425 6.144 -12.816 1.00 90.12 114 GLY A CA 1
ATOM 890 C C . GLY A 1 114 ? 2.272 6.599 -11.630 1.00 90.12 114 GLY A C 1
ATOM 891 O O . GLY A 1 114 ? 2.910 7.638 -11.758 1.00 90.12 114 GLY A O 1
ATOM 892 N N . ILE A 1 115 ? 2.305 5.848 -10.519 1.00 92.75 115 ILE A N 1
ATOM 893 C CA . ILE A 1 115 ? 3.149 6.194 -9.371 1.00 92.75 115 ILE A CA 1
ATOM 894 C C . ILE A 1 115 ? 4.629 5.970 -9.709 1.00 92.75 115 ILE A C 1
ATOM 896 O O . ILE A 1 115 ? 5.034 4.876 -10.109 1.00 92.75 115 ILE A O 1
ATOM 900 N N . SER A 1 116 ? 5.451 6.997 -9.529 1.00 89.81 116 SER A N 1
ATOM 901 C CA . SER A 1 116 ? 6.885 6.982 -9.765 1.00 89.81 116 SER A CA 1
ATOM 902 C C . SER A 1 116 ? 7.640 6.238 -8.667 1.00 89.81 116 SER A C 1
ATOM 904 O O . SER A 1 116 ? 7.220 6.160 -7.510 1.00 89.81 116 SER A O 1
ATOM 906 N N . ASN A 1 117 ? 8.834 5.749 -9.008 1.00 86.12 117 ASN A N 1
ATOM 907 C CA . ASN A 1 117 ? 9.695 5.031 -8.068 1.00 86.12 117 ASN A CA 1
ATOM 908 C C . ASN A 1 117 ? 10.069 5.854 -6.821 1.00 86.12 117 ASN A C 1
ATOM 910 O O . ASN A 1 117 ? 10.329 5.262 -5.779 1.00 86.12 117 ASN A O 1
ATOM 914 N N . ALA A 1 118 ? 10.096 7.190 -6.903 1.00 89.31 118 ALA A N 1
ATOM 915 C CA . ALA A 1 118 ? 10.497 8.048 -5.784 1.00 89.31 118 ALA A CA 1
ATOM 916 C C . ALA A 1 118 ? 9.485 8.026 -4.626 1.00 89.31 118 ALA A C 1
ATOM 918 O O . ALA A 1 118 ? 9.875 8.169 -3.470 1.00 89.31 118 ALA A O 1
ATOM 919 N N . LEU A 1 119 ? 8.201 7.831 -4.937 1.00 92.19 119 LEU A N 1
ATOM 920 C CA . LEU A 1 119 ? 7.105 7.815 -3.962 1.00 92.19 119 LEU A CA 1
ATOM 921 C C . LEU A 1 119 ? 6.457 6.430 -3.817 1.00 92.19 119 LEU A C 1
ATOM 923 O O . LEU A 1 119 ? 5.571 6.232 -2.982 1.00 92.19 119 LEU A O 1
ATOM 927 N N . LEU A 1 120 ? 6.940 5.449 -4.585 1.00 92.94 120 LEU A N 1
ATOM 928 C CA . LEU A 1 120 ? 6.417 4.088 -4.619 1.00 92.94 120 LEU A CA 1
ATOM 929 C C . LEU A 1 120 ? 6.483 3.389 -3.260 1.00 92.94 120 LEU A C 1
ATOM 931 O O . LEU A 1 120 ? 5.515 2.741 -2.876 1.00 92.94 120 LEU A O 1
ATOM 935 N N . ALA A 1 121 ? 7.591 3.534 -2.528 1.00 93.81 121 ALA A N 1
ATOM 936 C CA . ALA A 1 121 ? 7.765 2.939 -1.201 1.00 93.81 121 ALA A CA 1
ATOM 937 C C . ALA A 1 121 ? 6.690 3.429 -0.213 1.00 93.81 121 ALA A C 1
ATOM 939 O O . ALA A 1 121 ? 6.025 2.637 0.451 1.00 93.81 121 ALA A O 1
ATOM 940 N N . THR A 1 122 ? 6.446 4.740 -0.174 1.00 93.62 122 THR A N 1
ATOM 941 C CA . THR A 1 122 ? 5.416 5.324 0.691 1.00 93.62 122 THR A CA 1
ATOM 942 C C . THR A 1 122 ? 4.016 4.883 0.273 1.00 93.62 122 THR A C 1
ATOM 944 O O . THR A 1 122 ? 3.216 4.490 1.123 1.00 93.62 122 THR A O 1
ATOM 947 N N . ALA A 1 123 ? 3.718 4.903 -1.030 1.00 94.38 123 ALA A N 1
ATOM 948 C CA . ALA A 1 123 ? 2.421 4.474 -1.543 1.00 94.38 123 ALA A CA 1
ATOM 949 C C . ALA A 1 123 ? 2.145 2.997 -1.249 1.00 94.38 123 ALA A C 1
ATOM 951 O O . ALA A 1 123 ? 1.056 2.658 -0.789 1.00 94.38 123 ALA A O 1
ATOM 952 N N . VAL A 1 124 ? 3.123 2.118 -1.486 1.00 95.81 124 VAL A N 1
ATOM 953 C CA . VAL A 1 124 ? 2.936 0.674 -1.324 1.00 95.81 124 VAL A CA 1
ATOM 954 C C . VAL A 1 124 ? 2.727 0.299 0.139 1.00 95.81 124 VAL A C 1
ATOM 956 O O . VAL A 1 124 ? 1.846 -0.511 0.424 1.00 95.81 124 VAL A O 1
ATOM 959 N N . VAL A 1 125 ? 3.449 0.925 1.075 1.00 95.75 125 VAL A N 1
ATOM 960 C CA . VAL A 1 125 ? 3.246 0.706 2.515 1.00 95.75 125 VAL A CA 1
ATOM 961 C C . VAL A 1 125 ? 1.859 1.190 2.928 1.00 95.75 125 VAL A C 1
ATOM 963 O O . VAL A 1 125 ? 1.103 0.425 3.527 1.00 95.75 125 VAL A O 1
ATOM 966 N N . ALA A 1 126 ? 1.483 2.418 2.554 1.00 94.94 126 ALA A N 1
ATOM 967 C CA . ALA A 1 126 ? 0.182 2.979 2.912 1.00 94.94 126 ALA A CA 1
ATOM 968 C C . ALA A 1 126 ? -0.972 2.106 2.395 1.00 94.94 126 ALA A C 1
ATOM 970 O O . ALA A 1 126 ? -1.869 1.750 3.156 1.00 94.94 126 ALA A O 1
ATOM 971 N N . VAL A 1 127 ? -0.925 1.704 1.123 1.00 94.44 127 VAL A N 1
ATOM 972 C CA . VAL A 1 127 ? -1.940 0.841 0.504 1.00 94.44 127 VAL A CA 1
ATOM 973 C C . VAL A 1 127 ? -1.982 -0.543 1.154 1.00 94.44 127 VAL A C 1
ATOM 975 O O . VAL A 1 127 ? -3.073 -1.039 1.429 1.00 94.44 127 VAL A O 1
ATOM 978 N N . SER A 1 128 ? -0.828 -1.145 1.455 1.00 94.44 128 SER A N 1
ATOM 979 C CA . SER A 1 128 ? -0.765 -2.458 2.116 1.00 94.44 128 SER A CA 1
ATOM 980 C C . SER A 1 128 ? -1.423 -2.417 3.491 1.00 94.44 128 SER A C 1
ATOM 982 O O . SER A 1 128 ? -2.310 -3.220 3.777 1.00 94.44 128 SER A O 1
ATOM 984 N N . VAL A 1 129 ? -1.074 -1.421 4.310 1.00 93.00 129 VAL A N 1
ATOM 985 C CA . VAL A 1 129 ? -1.675 -1.227 5.635 1.00 93.00 129 VAL A CA 1
ATOM 986 C C . VAL A 1 129 ? -3.186 -1.017 5.525 1.00 93.00 129 VAL A C 1
ATOM 988 O O . VAL A 1 129 ? -3.933 -1.616 6.292 1.00 93.00 129 VAL A O 1
ATOM 991 N N . ILE A 1 130 ? -3.659 -0.228 4.552 1.00 91.31 130 ILE A N 1
ATOM 992 C CA . ILE A 1 130 ? -5.098 -0.018 4.318 1.00 91.31 130 ILE A CA 1
ATOM 993 C C . ILE A 1 130 ? -5.804 -1.336 3.983 1.00 91.31 130 ILE A C 1
ATOM 995 O O . ILE A 1 130 ? -6.837 -1.637 4.579 1.00 91.31 130 ILE A O 1
ATOM 999 N N . VAL A 1 131 ? -5.266 -2.124 3.046 1.00 90.44 131 VAL A N 1
ATOM 1000 C CA . VAL A 1 131 ? -5.877 -3.391 2.607 1.00 90.44 131 VAL A CA 1
ATOM 1001 C C . VAL A 1 131 ? -5.955 -4.392 3.759 1.00 90.44 131 VAL A C 1
ATOM 1003 O O . VAL A 1 131 ? -7.006 -5.003 3.965 1.00 90.44 131 VAL A O 1
ATOM 1006 N N . ILE A 1 132 ? -4.880 -4.531 4.538 1.00 89.75 132 ILE A N 1
ATOM 1007 C CA . ILE A 1 132 ? -4.834 -5.441 5.690 1.00 89.75 132 ILE A CA 1
ATOM 1008 C C . ILE A 1 132 ? -5.785 -4.954 6.792 1.00 89.75 132 ILE A C 1
ATOM 1010 O O . ILE A 1 132 ? -6.546 -5.748 7.341 1.00 89.75 132 ILE A O 1
ATOM 1014 N N . HIS A 1 133 ? -5.802 -3.647 7.074 1.00 87.19 133 HIS A N 1
ATOM 1015 C CA . HIS A 1 133 ? -6.651 -3.053 8.109 1.00 87.19 133 HIS A CA 1
ATOM 1016 C C . HIS A 1 133 ? -8.150 -3.178 7.801 1.00 87.19 133 HIS A C 1
ATOM 1018 O O . HIS A 1 133 ? -8.936 -3.535 8.680 1.00 87.19 133 HIS A O 1
ATOM 1024 N N . ILE A 1 134 ? -8.551 -2.906 6.555 1.00 85.12 134 ILE A N 1
ATOM 1025 C CA . ILE A 1 134 ? -9.942 -3.062 6.099 1.00 85.12 134 ILE A CA 1
ATOM 1026 C C . ILE A 1 134 ? -10.323 -4.548 6.007 1.00 85.12 134 ILE A C 1
ATOM 1028 O O . ILE A 1 134 ? -11.474 -4.931 6.240 1.00 85.12 134 ILE A O 1
ATOM 1032 N N . GLY A 1 135 ? -9.343 -5.394 5.698 1.00 84.06 135 GLY A N 1
ATOM 1033 C CA . GLY A 1 135 ? -9.504 -6.817 5.472 1.00 84.06 135 GLY A CA 1
ATOM 1034 C C . GLY A 1 135 ? -9.875 -7.122 4.022 1.00 84.06 135 GLY A C 1
ATOM 1035 O O . GLY A 1 135 ? -10.764 -6.511 3.427 1.00 84.06 135 GLY A O 1
ATOM 1036 N N . ILE A 1 136 ? -9.227 -8.145 3.466 1.00 83.56 136 ILE A N 1
ATOM 1037 C CA . ILE A 1 136 ? -9.295 -8.515 2.040 1.00 83.56 136 ILE A CA 1
ATOM 1038 C C . ILE A 1 136 ? -10.726 -8.776 1.577 1.00 83.56 136 ILE A C 1
ATOM 1040 O O . ILE A 1 136 ? -11.114 -8.349 0.495 1.00 83.56 136 ILE A O 1
ATOM 1044 N N . LYS A 1 137 ? -11.545 -9.428 2.411 1.00 79.81 137 LYS A N 1
ATOM 1045 C CA . LYS A 1 137 ? -12.947 -9.698 2.074 1.00 79.81 137 LYS A CA 1
ATOM 1046 C C . LYS A 1 137 ? -13.732 -8.405 1.845 1.00 79.81 137 LYS A C 1
ATOM 1048 O O . LYS A 1 137 ? -14.405 -8.287 0.829 1.00 79.81 137 LYS A O 1
ATOM 1053 N N . ALA A 1 138 ? -13.626 -7.449 2.767 1.00 81.75 138 ALA A N 1
ATOM 1054 C CA . ALA A 1 138 ? -14.317 -6.168 2.652 1.00 81.75 138 ALA A CA 1
ATOM 1055 C C . ALA A 1 138 ? -13.749 -5.337 1.492 1.00 81.75 138 ALA A C 1
ATOM 1057 O O . ALA A 1 138 ? -14.507 -4.736 0.741 1.00 81.75 138 ALA A O 1
ATOM 1058 N N . PHE A 1 139 ? -12.431 -5.376 1.294 1.00 83.12 139 PHE A N 1
ATOM 1059 C CA . PHE A 1 139 ? -11.776 -4.722 0.166 1.00 83.12 139 PHE A CA 1
ATOM 1060 C C . PHE A 1 139 ? -12.265 -5.259 -1.192 1.00 83.12 139 PHE A C 1
ATOM 1062 O O . PHE A 1 139 ? -12.557 -4.490 -2.103 1.00 83.12 139 PHE A O 1
ATOM 1069 N N . CYS A 1 140 ? -12.412 -6.579 -1.323 1.00 82.81 140 CYS A N 1
ATOM 1070 C CA . CYS A 1 140 ? -12.863 -7.217 -2.558 1.00 82.81 140 CYS A CA 1
ATOM 1071 C C . CYS A 1 140 ? -14.368 -7.068 -2.835 1.00 82.81 140 CYS A C 1
ATOM 1073 O O . CYS A 1 140 ? -14.778 -7.215 -3.987 1.00 82.81 140 CYS A O 1
ATOM 1075 N N . GLU A 1 141 ? -15.197 -6.763 -1.831 1.00 77.69 141 GLU A N 1
ATOM 1076 C CA . GLU A 1 141 ? -16.611 -6.413 -2.046 1.00 77.69 141 GLU A CA 1
ATOM 1077 C C . GLU A 1 141 ? -16.750 -5.113 -2.862 1.00 77.69 141 GLU A C 1
ATOM 1079 O O . GLU A 1 141 ? -17.636 -5.016 -3.710 1.00 77.69 141 GLU A O 1
ATOM 1084 N N . ASP A 1 142 ? -15.819 -4.166 -2.699 1.00 65.94 142 ASP A N 1
ATOM 1085 C CA . ASP A 1 142 ? -15.770 -2.907 -3.460 1.00 65.94 142 ASP A CA 1
ATOM 1086 C C . ASP A 1 142 ? -15.154 -3.055 -4.870 1.00 65.94 142 ASP A C 1
ATOM 1088 O O . ASP A 1 142 ? -15.129 -2.099 -5.650 1.00 65.94 142 ASP A O 1
ATOM 1092 N N . CYS A 1 143 ? -14.684 -4.254 -5.238 1.00 62.16 143 CYS A N 1
ATOM 1093 C CA . CYS A 1 143 ? -14.137 -4.550 -6.567 1.00 62.16 143 CYS A CA 1
ATOM 1094 C C . CYS A 1 143 ? -15.211 -4.857 -7.630 1.00 62.16 143 CYS A C 1
ATOM 1096 O O . CYS A 1 143 ? -14.847 -5.237 -8.752 1.00 62.16 143 CYS A O 1
ATOM 1098 N N . GLN A 1 144 ? -16.506 -4.772 -7.298 1.00 53.28 144 GLN A N 1
ATOM 1099 C CA . GLN A 1 144 ? -17.611 -5.045 -8.231 1.00 53.28 144 GLN A CA 1
ATOM 1100 C C . GLN A 1 144 ? -17.728 -4.007 -9.351 1.00 53.28 144 GLN A C 1
ATOM 1102 O O . GLN A 1 144 ? -17.731 -2.785 -9.080 1.00 53.28 144 GLN A O 1
#

=== Feature glossary ===
The features interleaved in this record are:

— What the protein is —

Sequence gives the chain of amino acids in standard one-letter code (A=alanine, C=cysteine, …, Y=tyrosine), read N→C. I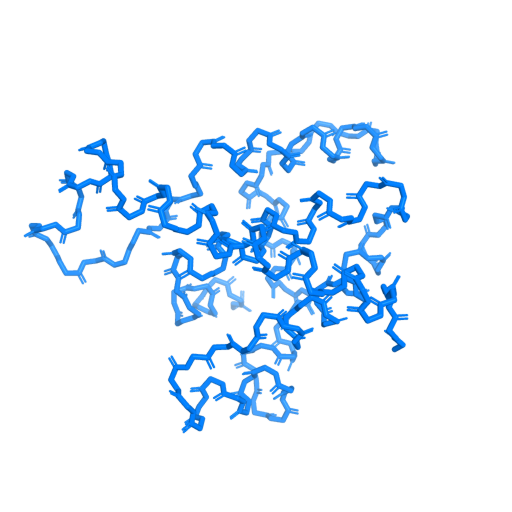t is the only feature that is directly encoded by the gene; all structural features are derived from the folded form of this sequence.

Database cross-references. InterPro integrates a dozen domain/family signature databases into unified entries with residue-range hits. GO terms attach function/process/location labels with evidence codes. CATH codes position the fold in a four-level structural taxonomy. Organism is the NCBI-taxonomy species name.

— Where its atoms are —

Atomic coordinates in PDBx/mmCIF format — the same representation the Protein Data Bank distributes. Each line of the _atom_site loop places one backbone atom in Cartesian space (units: ångströms, origin: arbitrary).

The six renders are orthographic views along the three Cartesian axes in both directions. Representation (cartoon, sticks, or surface) and color scheme (sequence-rainbow or by-chain) vary across proteins so the training set covers all the common visualization conventions.

— Local backbone conformation —

Eight-state secondary structure (DSSP): H is the canonical α-helix, G the tighter 3₁₀-helix, I the wider π-helix; E/B are β-structure, T and S are turns and bends, and '-' is everything else. DSSP derives these from the pattern of main-chain N–H···O=C hydrogen bonds, not from the sequence.

P-SEA three-state annotation labels each residue as helix, strand, or coil based purely on the geometry of the Cα trace. It serves as a fallback when the full backbone (and thus DSSP) is unavailable.

The φ/ψ torsion pair specifies the backbone conformation at each residue. φ rotates about the N–Cα bond, ψ about the Cα–C bond. Steric clashes forbid most of the (φ, ψ) plane — the allowed regions (α-helix basin, β-sheet basin, left-handed helix) are the Ramachandran-allowed regions.

— Global shape and packing —

The geometric summary reports three shape descriptors. Rg (radius of gyration) measures how spread out the Cα atoms are about their centre of mass; compact globular proteins have small Rg, elongated or unfolded ones large. Cα contacts (<8 Å, |i−j|>4) count long-range residue pairs in spatial proximity — high for tightly packed folds, near zero for rods or random coil. The bounding-box extents give the protein's footprint along x, y, z in Å.

Solvent-accessible surface area (SASA) is the area in Å² traced out by the centre of a 1.4 Å probe sphere (a water molecule) rolled over the protein's van der Waals surface (Shrake–Rupley / Lee–Richards construction). Buried residues have near-zero SASA; fully exposed residues can exceed 200 Å². The total SASA scales roughly with the number of surface residues.

The contact map is a binary N×N matrix image: pixel (i, j) is dark where Cα_i and Cα_j are within 8 Å and |i−j|>4. Because the |i−j|>4 filter removes local helical contacts, off-diagonal stripes parallel to the main diagonal indicate parallel β-sheets; stripes perpendicular to it indicate antiparallel β-sheets. The Ramachandran plot scatters every residue's (φ, ψ) pair against the sterically allowed regions. The PAE heatmap renders the predicted-aligned-error matrix.

— Structural neighborhood —

3Di is Foldseek's structural alphabet. Each residue is assigned one of twenty discrete states based on how its Cα sits relative to its spatial (not sequential) neighbors. Aligning 3Di strings finds structural homologs roughly as well as full 3D superposition, but orders of magnitude faster.

Nearest PDB neighbors are the top structural matches found by Foldseek when searching this structure against the entire Protein Data Bank. Each hit reports a TM-score (0 to 1; >0.5 almost always implies the same fold) and an E-value. These are *structural* homologs — they may share no detectable sequence similarity.

— Confidence and disorder —

For AlphaFold models, the B-factor field carries pLDDT — the model's own estimate of local accuracy on a 0–100 scale. Regions with pLDDT<50 should be treated as essentially unmodeled; they often correspond to intrinsically disordered segments.

Crystallographic B-factors measure how much each atom's electron density is smeared out, in Å². They rise in mobile loops and surface residues and fall in the buried interior. In AlphaFold models this column is repurposed to hold pLDDT instead.

Predicted aligned error is AlphaFold's pairwise confidence. Unlike pLDDT (per-residue), PAE is per-residue-pair and captures whether two parts of the structure are correctly placed relative to each other. Units are ångströms of expected positional error.